Protein AF-A0A3D2VHZ9-F1 (afdb_monomer_lite)

Structure (mmCIF, N/CA/C/O backbone):
data_AF-A0A3D2VHZ9-F1
#
_entry.id   AF-A0A3D2VHZ9-F1
#
loop_
_atom_site.group_PDB
_atom_site.id
_atom_site.type_symbol
_atom_site.label_atom_id
_atom_site.label_alt_id
_atom_site.label_comp_id
_atom_site.label_asym_id
_atom_site.label_entity_id
_atom_site.label_seq_id
_atom_site.pdbx_PDB_ins_code
_atom_site.Cartn_x
_atom_site.Cartn_y
_atom_site.Cartn_z
_atom_site.occupancy
_atom_site.B_iso_or_equiv
_atom_site.auth_seq_id
_atom_site.auth_comp_id
_atom_site.auth_asym_id
_atom_site.auth_atom_id
_atom_site.pdbx_PDB_model_num
ATOM 1 N N . GLY A 1 1 ? 4.516 -4.965 -15.958 1.00 74.44 1 GLY A N 1
ATOM 2 C CA . GLY A 1 1 ? 4.828 -4.144 -14.772 1.00 74.44 1 GLY A CA 1
ATOM 3 C C . GLY A 1 1 ? 4.719 -5.029 -13.554 1.00 74.44 1 GLY A C 1
ATOM 4 O O . GLY A 1 1 ? 3.789 -5.818 -13.514 1.00 74.44 1 GLY A O 1
ATOM 5 N N . GLY A 1 2 ? 5.688 -4.977 -12.642 1.00 90.94 2 GLY A N 1
ATOM 6 C CA . GLY A 1 2 ? 5.669 -5.795 -11.425 1.00 90.94 2 GLY A CA 1
ATOM 7 C C . GLY A 1 2 ? 4.839 -5.166 -10.304 1.00 90.94 2 GLY A C 1
ATOM 8 O O . GLY A 1 2 ? 4.520 -3.974 -10.350 1.00 90.94 2 GLY A O 1
ATOM 9 N N . THR A 1 3 ? 4.534 -5.964 -9.287 1.00 95.25 3 THR A N 1
ATOM 10 C CA . THR A 1 3 ? 4.020 -5.510 -7.991 1.00 95.25 3 THR A CA 1
ATOM 11 C C . THR A 1 3 ? 5.053 -5.793 -6.908 1.00 95.25 3 THR A C 1
ATOM 13 O O . THR A 1 3 ? 5.951 -6.617 -7.089 1.00 95.25 3 THR A O 1
ATOM 16 N N . LYS A 1 4 ? 4.945 -5.084 -5.788 1.00 94.44 4 LYS A N 1
ATOM 17 C CA . LYS A 1 4 ? 5.682 -5.364 -4.556 1.00 94.44 4 LYS A CA 1
ATOM 18 C C . LYS A 1 4 ? 4.696 -5.532 -3.398 1.00 94.44 4 LYS A C 1
ATOM 20 O O . LYS A 1 4 ? 3.652 -4.873 -3.419 1.00 94.44 4 LYS A O 1
ATOM 25 N N . PRO A 1 5 ? 5.015 -6.363 -2.394 1.00 95.31 5 PRO A N 1
ATOM 26 C CA . PRO A 1 5 ? 4.240 -6.409 -1.165 1.00 95.31 5 PRO A CA 1
ATOM 27 C C . PRO A 1 5 ? 4.367 -5.079 -0.411 1.00 95.31 5 PRO A C 1
ATOM 29 O O . PRO A 1 5 ? 5.434 -4.459 -0.387 1.00 95.31 5 PRO A O 1
ATOM 32 N N . ALA A 1 6 ? 3.272 -4.637 0.197 1.00 94.81 6 ALA A N 1
ATOM 33 C CA . ALA A 1 6 ? 3.227 -3.494 1.094 1.00 94.81 6 ALA A CA 1
ATOM 34 C C . ALA A 1 6 ? 2.274 -3.778 2.255 1.00 94.81 6 ALA A C 1
ATOM 36 O O . ALA A 1 6 ? 1.168 -4.278 2.052 1.00 94.81 6 ALA A O 1
ATOM 37 N N . THR A 1 7 ? 2.694 -3.414 3.464 1.00 94.88 7 THR A N 1
ATOM 38 C CA . THR A 1 7 ? 1.853 -3.463 4.660 1.00 94.88 7 THR A CA 1
ATOM 39 C C . THR A 1 7 ? 1.134 -2.130 4.822 1.00 94.88 7 THR A C 1
ATOM 41 O O . THR A 1 7 ? 1.777 -1.080 4.885 1.00 94.88 7 THR A O 1
ATOM 44 N N . VAL A 1 8 ? -0.196 -2.158 4.872 1.00 91.50 8 VAL A N 1
ATOM 45 C CA . VAL A 1 8 ? -1.005 -0.966 5.163 1.00 91.50 8 VAL A CA 1
ATOM 46 C C . VAL A 1 8 ? -1.091 -0.717 6.671 1.00 91.50 8 VAL A C 1
ATOM 48 O O . VAL A 1 8 ? -0.749 -1.578 7.477 1.00 91.50 8 VAL A O 1
ATOM 51 N N . GLU A 1 9 ? -1.573 0.460 7.070 1.00 89.50 9 GLU A N 1
ATOM 52 C CA . GLU A 1 9 ? -1.668 0.877 8.480 1.00 89.50 9 GLU A CA 1
ATOM 53 C C . GLU A 1 9 ? -2.486 -0.073 9.369 1.00 89.50 9 GLU A C 1
ATOM 55 O O . GLU A 1 9 ? -2.239 -0.169 10.567 1.00 89.50 9 GLU A O 1
ATOM 60 N N . THR A 1 10 ? -3.422 -0.822 8.780 1.00 90.19 10 THR A N 1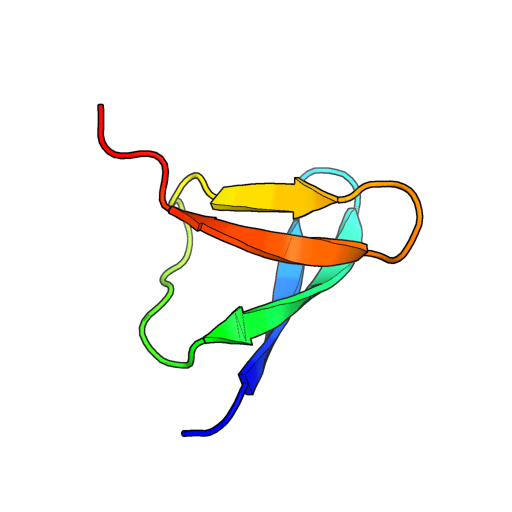
ATOM 61 C CA . THR A 1 10 ? -4.219 -1.837 9.483 1.00 90.19 10 THR A CA 1
ATOM 62 C C . THR A 1 10 ? -3.459 -3.145 9.734 1.00 90.19 10 THR A C 1
ATOM 64 O O . THR A 1 10 ? -4.004 -4.049 10.361 1.00 90.19 10 THR A O 1
ATOM 67 N N . GLY A 1 11 ? -2.228 -3.277 9.228 1.00 91.00 11 GLY A N 1
ATOM 68 C CA . GLY A 1 11 ? -1.400 -4.482 9.322 1.00 91.00 11 GLY A CA 1
ATOM 69 C C . GLY A 1 1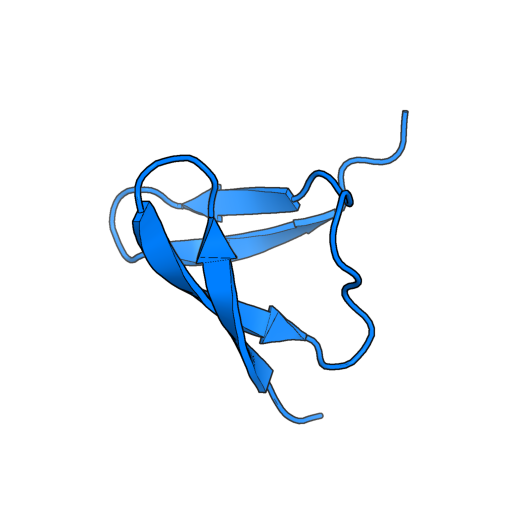1 ? -1.619 -5.505 8.203 1.00 91.00 11 GLY A C 1
ATOM 70 O O . GLY A 1 11 ? -0.933 -6.524 8.181 1.00 91.00 11 GLY A O 1
ATOM 71 N N . ALA A 1 12 ? -2.537 -5.257 7.262 1.00 92.00 12 ALA A N 1
ATOM 72 C CA . ALA A 1 12 ? -2.743 -6.144 6.117 1.00 92.00 12 ALA A CA 1
ATOM 73 C C . ALA A 1 12 ? -1.611 -6.000 5.085 1.00 92.00 12 ALA A C 1
ATOM 75 O O . ALA A 1 12 ? -1.178 -4.887 4.784 1.00 92.00 12 ALA A O 1
ATOM 76 N N . GLU A 1 13 ? -1.153 -7.116 4.520 1.00 94.25 13 GLU A N 1
ATOM 77 C CA . GLU A 1 13 ? -0.196 -7.127 3.411 1.00 94.25 13 GLU A CA 1
ATOM 78 C C . GLU A 1 13 ? -0.937 -7.248 2.075 1.00 94.25 13 GLU A C 1
ATOM 80 O O . GLU A 1 13 ? -1.779 -8.127 1.900 1.00 94.25 13 GLU A O 1
ATOM 85 N N . ILE A 1 14 ? -0.620 -6.362 1.132 1.00 93.94 14 ILE A N 1
ATOM 86 C CA . ILE A 1 14 ? -1.233 -6.315 -0.200 1.00 93.94 14 ILE A CA 1
ATOM 87 C C . ILE A 1 14 ? -0.175 -6.133 -1.290 1.00 93.94 14 ILE A C 1
ATOM 89 O O . ILE A 1 14 ? 0.948 -5.702 -1.030 1.00 93.94 14 ILE A O 1
ATOM 93 N N . GLN A 1 15 ? -0.551 -6.403 -2.538 1.00 95.12 15 GLN A N 1
ATOM 94 C CA . GLN A 1 15 ? 0.302 -6.158 -3.700 1.00 95.12 15 GLN A CA 1
ATOM 95 C C . GLN A 1 15 ? 0.047 -4.761 -4.274 1.00 95.12 15 GLN A C 1
ATOM 97 O O . GLN A 1 15 ? -1.065 -4.450 -4.699 1.00 95.12 15 GLN A O 1
ATOM 102 N N . VAL A 1 16 ? 1.087 -3.925 -4.333 1.00 94.56 16 VAL A N 1
ATOM 103 C CA . VAL A 1 16 ? 1.018 -2.565 -4.892 1.00 94.56 16 VAL A CA 1
ATOM 104 C C . VAL A 1 16 ? 1.993 -2.383 -6.058 1.00 94.56 16 VAL A C 1
ATOM 106 O O . VAL A 1 16 ? 3.027 -3.055 -6.113 1.00 94.56 16 VAL A O 1
ATOM 109 N N . PRO A 1 17 ? 1.724 -1.467 -7.005 1.00 95.12 17 PRO A N 1
ATOM 110 C CA . PRO A 1 17 ? 2.679 -1.141 -8.061 1.00 95.12 17 PRO A CA 1
ATOM 111 C C . PRO A 1 17 ? 4.032 -0.660 -7.516 1.00 95.12 17 PRO A C 1
ATOM 113 O O . PRO A 1 17 ? 4.108 0.006 -6.483 1.00 95.12 17 PRO A O 1
ATOM 116 N N . LEU A 1 18 ? 5.115 -0.938 -8.252 1.00 95.38 18 LEU A N 1
ATOM 117 C CA . LEU A 1 18 ? 6.486 -0.625 -7.814 1.00 95.38 18 LEU A CA 1
ATOM 118 C C . LEU A 1 18 ? 6.713 0.862 -7.484 1.00 95.38 18 LEU A C 1
ATOM 120 O O . LEU A 1 18 ? 7.518 1.169 -6.603 1.00 95.38 18 LEU A O 1
ATOM 124 N N . PHE A 1 19 ? 5.982 1.760 -8.152 1.00 93.31 19 PHE A N 1
ATOM 125 C CA . PHE A 1 19 ? 6.079 3.214 -7.989 1.00 93.31 19 PHE A CA 1
ATOM 126 C C . PHE A 1 19 ? 5.379 3.766 -6.735 1.00 93.31 19 PHE A C 1
ATOM 128 O O . PHE A 1 19 ? 5.506 4.956 -6.465 1.00 93.31 19 PHE A O 1
ATOM 135 N N . ILE A 1 20 ? 4.627 2.949 -5.986 1.00 93.31 20 ILE A N 1
ATOM 136 C CA . ILE A 1 20 ? 3.991 3.387 -4.734 1.00 93.31 20 ILE A CA 1
ATOM 137 C C . ILE A 1 20 ? 5.050 3.580 -3.650 1.00 93.31 20 ILE A C 1
ATOM 139 O O . ILE A 1 20 ? 5.933 2.734 -3.480 1.00 93.31 20 ILE A O 1
ATOM 143 N N . THR A 1 21 ? 4.962 4.676 -2.902 1.00 93.62 21 THR A N 1
ATOM 144 C CA . THR A 1 21 ? 5.907 5.012 -1.824 1.00 93.62 21 THR A CA 1
ATOM 145 C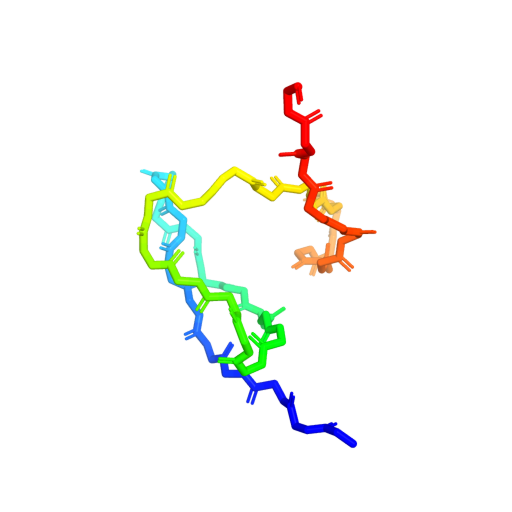 C . THR A 1 21 ? 5.225 5.038 -0.454 1.00 93.62 21 THR A C 1
ATOM 147 O O . THR A 1 21 ? 4.001 5.115 -0.352 1.00 93.62 21 THR A O 1
ATOM 150 N N . GLN A 1 22 ? 6.007 4.902 0.621 1.00 92.75 22 GLN A N 1
ATOM 151 C CA . GLN A 1 22 ? 5.474 4.934 1.985 1.00 92.75 22 GLN A CA 1
ATOM 152 C C . GLN A 1 22 ? 4.859 6.308 2.289 1.00 92.75 22 GLN A C 1
ATOM 154 O O . GLN A 1 22 ? 5.440 7.337 1.956 1.00 92.75 22 GLN A O 1
ATOM 159 N N . GLY A 1 23 ? 3.693 6.318 2.940 1.00 91.31 23 GLY A N 1
ATOM 160 C CA . GLY A 1 23 ? 2.942 7.541 3.248 1.00 91.31 23 GLY A CA 1
ATOM 161 C C . GLY A 1 23 ? 1.935 7.952 2.169 1.00 91.31 23 GLY A C 1
ATOM 162 O O . GLY A 1 23 ? 1.115 8.836 2.412 1.00 91.31 23 GLY A O 1
ATOM 163 N N . GLU A 1 24 ? 1.933 7.298 1.003 1.00 92.69 24 GLU A N 1
ATOM 164 C CA . GLU A 1 24 ? 0.892 7.504 -0.006 1.00 92.69 24 GLU A CA 1
ATOM 165 C C . GLU A 1 24 ? -0.427 6.847 0.406 1.00 92.69 24 GLU A C 1
ATOM 167 O O . GLU A 1 24 ? -0.461 5.716 0.895 1.00 92.69 24 GLU A O 1
ATOM 172 N N . ARG A 1 25 ? -1.540 7.541 0.148 1.00 92.75 25 ARG A N 1
ATOM 173 C CA . ARG A 1 25 ? -2.877 6.970 0.312 1.00 92.75 25 ARG A CA 1
ATOM 174 C C . ARG A 1 25 ? -3.307 6.260 -0.961 1.00 92.75 25 ARG A C 1
ATOM 176 O O . ARG A 1 25 ? -3.319 6.832 -2.054 1.00 92.75 25 ARG A O 1
ATOM 183 N N . ILE A 1 26 ? -3.709 5.012 -0.791 1.00 92.81 26 ILE A N 1
ATOM 184 C CA . ILE A 1 26 ? -4.167 4.136 -1.861 1.00 92.81 26 ILE A CA 1
ATOM 185 C C . ILE A 1 26 ? -5.569 3.632 -1.541 1.00 92.81 26 ILE A C 1
ATOM 187 O O . ILE A 1 26 ? -5.957 3.511 -0.380 1.00 92.81 26 ILE A O 1
ATOM 191 N N . LYS A 1 27 ? -6.336 3.346 -2.585 1.00 93.62 27 LYS A N 1
ATOM 192 C CA . LYS A 1 27 ? -7.628 2.683 -2.493 1.00 93.62 27 LYS A CA 1
ATOM 193 C C . LYS A 1 27 ? -7.423 1.196 -2.749 1.00 93.62 27 LYS A C 1
ATOM 195 O O . LYS A 1 27 ? -6.738 0.828 -3.704 1.00 93.62 27 LYS A O 1
ATOM 200 N N . ILE A 1 28 ? -8.033 0.370 -1.910 1.00 92.12 28 ILE A N 1
ATOM 201 C CA . ILE A 1 28 ? -7.966 -1.090 -1.983 1.00 92.12 28 ILE A CA 1
ATOM 202 C C . ILE A 1 28 ? -9.377 -1.671 -1.918 1.00 92.12 28 ILE A C 1
ATOM 204 O O . ILE A 1 28 ? -10.267 -1.053 -1.327 1.00 92.12 28 ILE A O 1
ATOM 208 N N . ASP A 1 29 ? -9.587 -2.830 -2.530 1.00 93.06 29 ASP A N 1
ATOM 209 C CA . ASP A 1 29 ? -10.776 -3.643 -2.298 1.00 93.06 29 ASP A CA 1
ATOM 210 C C . ASP A 1 29 ? -10.533 -4.501 -1.050 1.00 93.06 29 ASP A C 1
ATOM 212 O O . ASP A 1 29 ? -9.540 -5.215 -0.940 1.00 93.06 29 ASP A O 1
ATOM 216 N N . THR A 1 30 ? -11.412 -4.385 -0.059 1.00 90.44 30 THR A N 1
ATOM 217 C CA . THR A 1 30 ? -11.279 -5.091 1.221 1.00 90.44 30 THR A CA 1
ATOM 218 C C . THR A 1 30 ? -11.762 -6.537 1.161 1.00 90.44 30 THR A C 1
ATOM 220 O O . THR A 1 30 ? -11.561 -7.276 2.122 1.00 90.44 30 THR A O 1
ATOM 223 N N . ARG A 1 31 ? -12.409 -6.952 0.065 1.00 92.00 31 ARG A N 1
ATOM 224 C CA . ARG A 1 31 ? -12.895 -8.326 -0.120 1.00 92.00 31 ARG A CA 1
ATOM 225 C C . ARG A 1 31 ? -11.765 -9.277 -0.489 1.00 92.00 31 ARG A C 1
ATOM 227 O O . ARG A 1 31 ? -11.778 -10.421 -0.047 1.00 92.00 31 ARG A O 1
ATOM 234 N N . ASP A 1 32 ? -10.816 -8.803 -1.291 1.00 90.94 32 ASP A N 1
ATOM 235 C CA . ASP A 1 32 ? -9.714 -9.599 -1.840 1.00 90.94 32 ASP A CA 1
ATOM 236 C C . ASP A 1 32 ? -8.320 -8.973 -1.622 1.00 90.94 32 ASP A C 1
ATOM 238 O O . ASP A 1 32 ? -7.313 -9.622 -1.892 1.00 90.94 32 ASP A O 1
ATOM 242 N N . GLY A 1 33 ? -8.237 -7.740 -1.109 1.00 88.50 33 GLY A N 1
A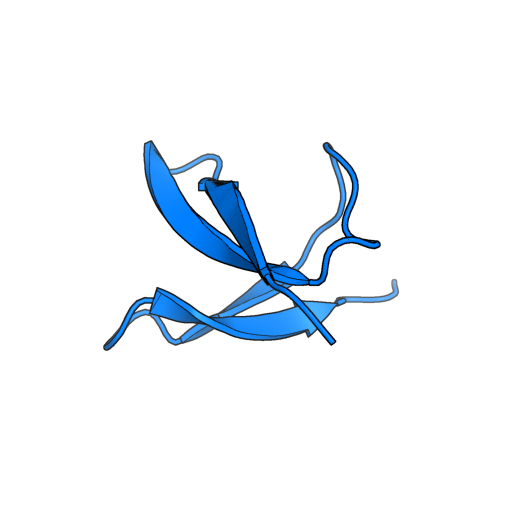TOM 243 C CA . GLY A 1 33 ? -6.976 -7.029 -0.878 1.00 88.50 33 GLY A CA 1
ATOM 244 C C . GLY A 1 33 ? -6.377 -6.399 -2.139 1.00 88.50 33 GLY A C 1
ATOM 245 O O . GLY A 1 33 ? -5.217 -5.980 -2.121 1.00 88.50 33 GLY A O 1
ATOM 246 N N . SER A 1 34 ? -7.135 -6.322 -3.236 1.00 93.06 34 SER A N 1
ATOM 247 C CA . SER A 1 34 ? -6.645 -5.807 -4.513 1.00 93.06 34 SER A CA 1
ATOM 248 C C . SER A 1 34 ? -6.447 -4.291 -4.487 1.00 93.06 34 SER A C 1
ATOM 250 O O . SER A 1 34 ? -7.305 -3.525 -4.049 1.00 93.06 34 SER A O 1
ATOM 252 N N . TYR A 1 35 ? -5.319 -3.826 -5.021 1.00 93.31 35 TYR A N 1
ATOM 253 C CA . TYR A 1 35 ? -5.065 -2.402 -5.231 1.00 93.31 35 TYR A CA 1
ATOM 254 C C . TYR A 1 35 ? -5.980 -1.837 -6.334 1.00 93.31 35 TYR A C 1
ATOM 256 O O . TYR A 1 35 ? -5.990 -2.337 -7.457 1.00 93.31 35 TYR A O 1
ATOM 264 N N . LEU A 1 36 ? -6.708 -0.756 -6.033 1.00 93.62 36 LEU A N 1
ATOM 265 C CA . LEU A 1 36 ? -7.640 -0.097 -6.959 1.00 93.62 36 LEU A CA 1
ATOM 266 C C . LEU A 1 36 ? -7.102 1.222 -7.531 1.00 93.62 36 LEU A C 1
ATOM 268 O O . LEU A 1 36 ? -7.552 1.659 -8.588 1.00 93.62 36 LEU A O 1
ATOM 272 N N . GLY A 1 37 ? -6.163 1.886 -6.852 1.00 92.94 37 GLY A N 1
ATOM 273 C CA . GLY A 1 37 ? -5.606 3.157 -7.323 1.00 92.94 37 GLY A CA 1
ATOM 274 C C . GLY A 1 37 ? -4.986 4.018 -6.226 1.00 92.94 37 GLY A C 1
ATOM 275 O O . GLY A 1 37 ? -5.105 3.721 -5.041 1.00 92.94 37 GLY A O 1
ATOM 276 N N . ARG A 1 38 ? -4.344 5.122 -6.622 1.00 92.19 38 ARG A N 1
ATOM 277 C CA . ARG A 1 38 ? -3.885 6.179 -5.706 1.00 92.19 38 ARG A CA 1
ATOM 278 C C . ARG A 1 38 ? -4.993 7.198 -5.502 1.00 92.19 38 ARG A C 1
ATOM 28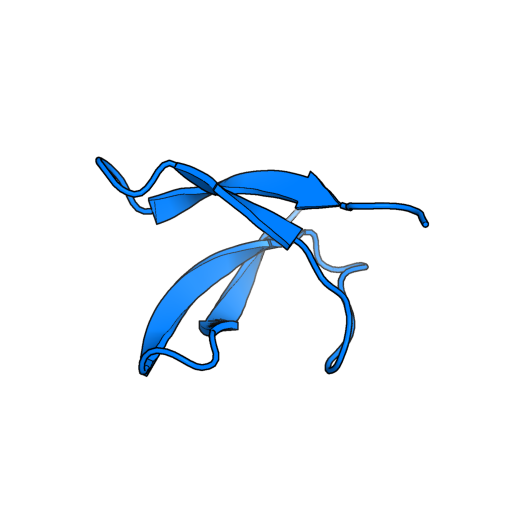0 O O . ARG A 1 38 ? -5.696 7.541 -6.450 1.00 92.19 38 ARG A O 1
ATOM 287 N N . ILE A 1 39 ? -5.097 7.725 -4.289 1.00 89.19 39 ILE A N 1
ATOM 288 C CA . ILE A 1 39 ? -5.922 8.900 -4.022 1.00 89.19 39 ILE A CA 1
ATOM 289 C C . ILE A 1 39 ? -5.014 10.119 -4.198 1.00 89.19 39 ILE A C 1
ATOM 291 O O . ILE A 1 39 ? -4.101 10.321 -3.400 1.00 89.19 39 ILE A O 1
ATOM 295 N N . SER A 1 40 ? -5.232 10.904 -5.254 1.00 77.50 40 SER A N 1
ATOM 296 C CA . SER A 1 40 ? -4.712 12.273 -5.289 1.00 77.50 40 SER A CA 1
ATOM 297 C C . SER A 1 40 ? -5.706 13.146 -4.539 1.00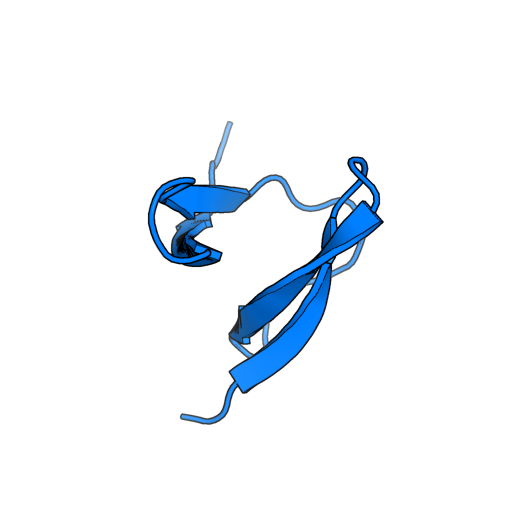 77.50 40 SER A C 1
ATOM 299 O O . SER A 1 40 ? -6.897 13.115 -4.853 1.00 77.50 40 SER A O 1
ATOM 301 N N . GLY A 1 41 ? -5.219 13.850 -3.519 1.00 59.16 41 GLY A N 1
ATOM 302 C CA . GLY A 1 41 ? -5.921 15.018 -2.989 1.00 59.16 41 GLY A CA 1
ATOM 303 C C . GLY A 1 41 ? -5.917 16.151 -4.002 1.00 59.16 41 GLY A C 1
ATOM 304 O O . GLY A 1 41 ? -5.058 16.106 -4.919 1.00 59.16 41 GLY A O 1
#

Radius of gyration: 9.6 Å; chains: 1; bounding box: 19×25×24 Å

pLDDT: mean 91.14, std 6.46, range [59.16, 95.38]

Foldseek 3Di:
DAWDWDQDPVRDIATHDPPDDPPWAFDADPVPRHTDGTDDD

Sequence (41 aa):
GGTKPATVETGAEIQVPLFITQGERIKIDTRDGSYLGRISG

Secondary structure (DSSP, 8-state):
--EEEEE-TTS-EEEEETT--TT--EEE-TTT--EEEE---